Protein AF-A0A7C4H3A5-F1 (afdb_monomer)

Mean predicted aligned error: 7.34 Å

Secondary structure (DSSP, 8-state):
-PPEEEEETTEEEEE-SS-EEEEEEETTEEEEEEEPPP--TTTTTSHHHHHHHHHHHHHHHHHHHHHHHHHHH-TT----HHHHHHHHHHHHHHIIIIIIIHHHHHHHH--

pLDDT: mean 90.62, std 7.99, range [52.78, 97.5]

Structure (mmCIF, N/CA/C/O backbone):
data_AF-A0A7C4H3A5-F1
#
_entry.id   AF-A0A7C4H3A5-F1
#
loop_
_atom_site.group_PDB
_atom_site.id
_atom_site.type_symbol
_atom_site.label_atom_id
_atom_site.label_alt_id
_atom_site.label_comp_id
_atom_site.label_asym_id
_atom_site.label_entity_id
_atom_site.label_seq_id
_atom_site.pdbx_PDB_ins_code
_atom_site.Cartn_x
_atom_site.Cartn_y
_atom_site.Cartn_z
_atom_site.occupancy
_atom_site.B_iso_or_equiv
_atom_site.auth_seq_id
_atom_site.auth_comp_id
_atom_site.auth_asym_id
_atom_site.auth_atom_id
_atom_site.pdbx_PDB_model_num
ATOM 1 N N . MET A 1 1 ? -18.361 -1.551 -12.421 1.00 52.78 1 MET A N 1
ATOM 2 C CA . MET A 1 1 ? -17.150 -2.402 -12.442 1.00 52.78 1 MET A CA 1
ATOM 3 C C . MET A 1 1 ? -17.329 -3.477 -11.381 1.00 52.78 1 MET A C 1
ATOM 5 O O . MET A 1 1 ? -18.012 -3.176 -10.407 1.00 52.78 1 MET A O 1
ATOM 9 N N . PRO A 1 2 ? -16.804 -4.703 -11.560 1.00 71.75 2 PRO A N 1
ATOM 10 C CA . PRO A 1 2 ? -16.783 -5.673 -10.468 1.00 71.75 2 PRO A CA 1
ATOM 11 C C . PRO A 1 2 ? -16.011 -5.077 -9.284 1.00 71.75 2 PRO A C 1
ATOM 13 O O . PRO A 1 2 ? -15.020 -4.374 -9.492 1.00 71.75 2 PRO A O 1
ATOM 16 N N . LEU A 1 3 ? -16.498 -5.318 -8.068 1.00 76.50 3 LEU A N 1
ATOM 17 C CA . LEU A 1 3 ? -15.786 -4.957 -6.846 1.00 76.50 3 LEU A CA 1
ATOM 18 C C . LEU A 1 3 ? -14.484 -5.763 -6.802 1.00 76.50 3 LEU A C 1
ATOM 20 O O . LEU A 1 3 ? -14.505 -6.992 -6.853 1.00 76.50 3 LEU A O 1
ATOM 24 N N . GLY A 1 4 ? -13.360 -5.057 -6.772 1.00 78.69 4 GLY A N 1
ATOM 25 C CA . GLY A 1 4 ? -12.052 -5.633 -6.508 1.00 78.69 4 GLY A CA 1
ATOM 26 C C . GLY A 1 4 ? -11.810 -5.729 -5.006 1.00 78.69 4 GLY A C 1
ATOM 27 O O . GLY A 1 4 ? -12.350 -4.941 -4.225 1.00 78.69 4 GLY A O 1
ATOM 28 N N . GLY A 1 5 ? -10.969 -6.679 -4.614 1.00 83.25 5 GLY A N 1
ATOM 29 C CA . GLY A 1 5 ? -10.534 -6.846 -3.236 1.00 83.25 5 GLY A CA 1
ATOM 30 C C . GLY A 1 5 ? -9.064 -7.237 -3.170 1.00 83.25 5 GLY A C 1
ATOM 31 O O . GLY A 1 5 ? -8.573 -7.952 -4.044 1.00 83.25 5 GLY A O 1
ATOM 32 N N . GLN A 1 6 ? -8.369 -6.767 -2.140 1.00 89.81 6 GLN A N 1
ATOM 33 C CA . GLN A 1 6 ? -7.016 -7.200 -1.795 1.00 89.81 6 GLN A CA 1
ATOM 34 C C . GLN A 1 6 ? -6.938 -7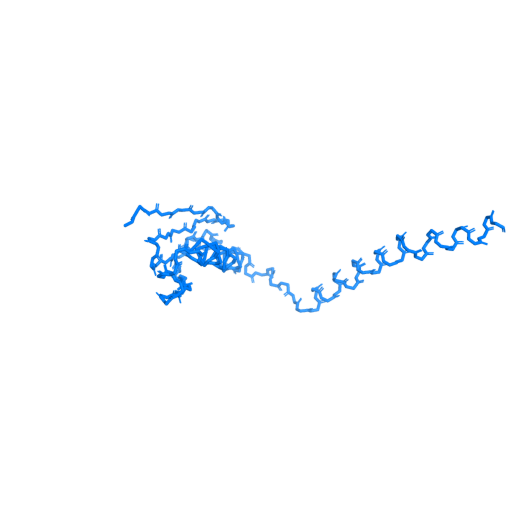.415 -0.280 1.00 89.81 6 GLN A C 1
ATOM 36 O O . GLN A 1 6 ? -7.483 -6.624 0.487 1.00 89.81 6 GLN A O 1
ATOM 41 N N . ALA A 1 7 ? -6.259 -8.475 0.157 1.00 94.31 7 ALA A N 1
ATOM 42 C CA . ALA A 1 7 ? -5.942 -8.663 1.569 1.00 94.31 7 ALA A CA 1
ATOM 43 C C . ALA A 1 7 ? -4.827 -7.693 1.991 1.00 94.31 7 ALA A C 1
ATOM 45 O O . ALA A 1 7 ? -3.840 -7.523 1.269 1.00 94.31 7 ALA A O 1
ATOM 46 N N . VAL A 1 8 ? -4.992 -7.058 3.148 1.00 95.19 8 VAL A N 1
ATOM 47 C CA . VAL A 1 8 ? -3.989 -6.177 3.763 1.00 95.19 8 VAL A CA 1
ATOM 48 C C . VAL A 1 8 ? -3.701 -6.646 5.189 1.00 95.19 8 VAL A C 1
ATOM 50 O O . VAL A 1 8 ? -4.240 -7.658 5.634 1.00 95.19 8 VAL A O 1
ATOM 53 N N . ILE A 1 9 ? -2.828 -5.938 5.901 1.00 94.00 9 ILE A N 1
ATOM 54 C CA . ILE A 1 9 ? -2.417 -6.321 7.252 1.00 94.00 9 ILE A CA 1
ATOM 55 C C . ILE A 1 9 ? -3.626 -6.206 8.183 1.00 94.00 9 ILE A C 1
ATOM 57 O O . ILE A 1 9 ? -4.215 -5.133 8.296 1.00 94.00 9 ILE A O 1
ATOM 61 N N . GLU A 1 10 ? -4.013 -7.327 8.798 1.00 95.06 10 GLU A N 1
ATOM 62 C CA . GLU A 1 10 ? -5.177 -7.425 9.692 1.00 95.06 10 GLU A CA 1
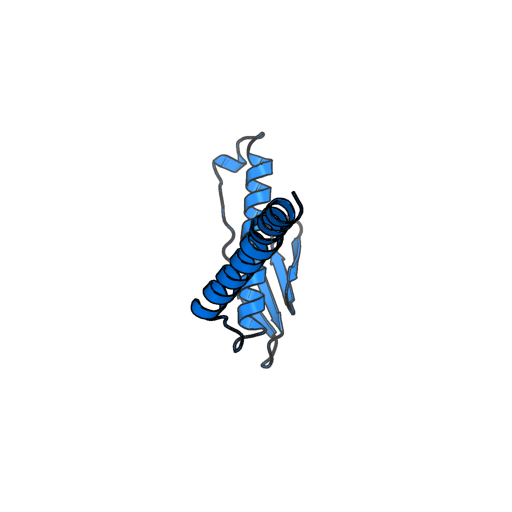ATOM 63 C C . GLU A 1 10 ? -6.481 -6.888 9.071 1.00 95.06 10 GLU A C 1
ATOM 65 O O . GLU A 1 10 ? -7.353 -6.362 9.763 1.00 95.06 10 GLU A O 1
ATOM 70 N N . GLY A 1 11 ? -6.638 -6.973 7.744 1.00 95.88 11 GLY A N 1
ATOM 71 C CA . GLY A 1 11 ? -7.753 -6.307 7.081 1.00 95.88 11 GLY A CA 1
ATOM 72 C C . GLY A 1 11 ? -7.943 -6.611 5.601 1.00 95.88 11 GLY A C 1
ATOM 73 O O . GLY A 1 11 ? -7.278 -7.457 5.000 1.00 95.88 11 GLY A O 1
ATOM 74 N N . VAL A 1 12 ? -8.870 -5.874 4.989 1.00 96.00 12 VAL A N 1
ATOM 75 C CA . VAL A 1 12 ? -9.198 -5.959 3.559 1.00 96.00 12 VAL A CA 1
ATOM 76 C C . VAL A 1 12 ? -9.305 -4.576 2.920 1.00 96.00 12 VAL A C 1
ATOM 78 O O . VAL A 1 12 ? -9.883 -3.645 3.480 1.00 96.00 12 VAL A O 1
ATOM 81 N N . LEU A 1 13 ? -8.769 -4.452 1.709 1.00 95.69 13 LEU A N 1
ATOM 82 C CA . LEU A 1 13 ? -8.984 -3.334 0.797 1.00 95.69 13 LEU A CA 1
ATOM 83 C C . LEU A 1 13 ? -10.131 -3.690 -0.151 1.00 95.69 13 LEU A C 1
ATOM 85 O O . LEU A 1 13 ? -10.072 -4.709 -0.837 1.00 95.69 13 LEU A O 1
ATOM 89 N N . LEU A 1 14 ? -11.134 -2.822 -0.234 1.00 94.44 14 LEU A N 1
ATOM 90 C CA . LEU A 1 14 ? -12.239 -2.901 -1.186 1.00 94.44 14 LEU A CA 1
ATOM 91 C C . LEU A 1 14 ? -12.144 -1.741 -2.175 1.00 94.44 14 LEU A C 1
ATOM 93 O O . LEU A 1 14 ? -11.917 -0.597 -1.776 1.00 94.44 14 LEU A O 1
ATOM 97 N N . THR A 1 15 ? -12.339 -2.011 -3.466 1.00 91.38 15 THR A N 1
ATOM 98 C CA . THR A 1 15 ? -12.343 -0.967 -4.499 1.00 91.38 15 THR A CA 1
ATOM 99 C C . THR A 1 15 ? -13.368 -1.230 -5.597 1.00 91.38 15 THR A C 1
ATOM 101 O O . THR A 1 15 ? -13.582 -2.365 -6.011 1.00 91.38 15 THR A O 1
ATOM 104 N N . ASP A 1 16 ? -13.981 -0.167 -6.113 1.00 89.06 16 ASP A N 1
ATOM 105 C CA . ASP A 1 16 ? -14.853 -0.209 -7.298 1.00 89.06 16 ASP A CA 1
ATOM 106 C C . ASP A 1 16 ? -14.164 0.358 -8.562 1.00 89.06 16 ASP A C 1
ATOM 108 O O . ASP A 1 16 ? -14.796 0.522 -9.609 1.00 89.06 16 ASP A O 1
ATOM 112 N N . GLY A 1 17 ? -12.866 0.676 -8.465 1.00 82.69 17 GLY A N 1
ATOM 113 C CA . GLY A 1 17 ? -12.067 1.326 -9.508 1.00 82.69 17 GLY A CA 1
ATOM 114 C C . GLY A 1 17 ? -12.116 2.860 -9.513 1.00 82.69 17 GLY A C 1
ATOM 115 O O . GLY A 1 17 ? -11.314 3.484 -10.203 1.00 82.69 17 GLY A O 1
ATOM 116 N N . GLN A 1 18 ? -13.016 3.488 -8.758 1.00 86.00 18 GLN A N 1
ATOM 117 C CA . GLN A 1 18 ? -13.100 4.946 -8.575 1.00 86.00 18 GLN A CA 1
ATOM 118 C C . GLN A 1 18 ? -12.925 5.348 -7.107 1.00 86.00 18 GLN A C 1
ATOM 120 O O . GLN A 1 18 ? -12.414 6.431 -6.810 1.00 86.00 18 GLN A O 1
ATOM 125 N N . ARG A 1 19 ? -13.368 4.490 -6.198 1.00 91.56 19 ARG A N 1
ATOM 126 C CA . ARG A 1 19 ? -13.327 4.616 -4.750 1.00 91.56 19 ARG A CA 1
ATOM 127 C C . ARG A 1 19 ? -12.603 3.406 -4.183 1.00 91.56 19 ARG A C 1
ATOM 129 O O . ARG A 1 19 ? -12.619 2.313 -4.760 1.00 91.56 19 ARG A O 1
ATOM 136 N N . ALA A 1 20 ? -11.961 3.622 -3.050 1.00 94.56 20 ALA A N 1
ATOM 137 C CA . ALA A 1 20 ? -11.311 2.574 -2.300 1.00 94.56 20 ALA A CA 1
ATOM 138 C C . ALA A 1 20 ? -11.514 2.813 -0.810 1.00 94.56 20 ALA A C 1
ATOM 140 O O . ALA A 1 20 ? -11.592 3.956 -0.356 1.00 94.56 20 ALA A O 1
ATOM 141 N N . THR A 1 21 ? -11.606 1.727 -0.061 1.00 96.19 21 THR A N 1
ATOM 142 C CA . THR A 1 21 ? -11.787 1.744 1.385 1.00 96.19 21 THR A CA 1
ATOM 143 C C . THR A 1 21 ? -11.021 0.578 1.976 1.00 96.19 21 THR A C 1
ATOM 145 O O . THR A 1 21 ? -11.069 -0.527 1.437 1.00 96.19 21 THR A O 1
ATOM 148 N N . VAL A 1 22 ? -10.325 0.821 3.080 1.00 96.81 22 VAL A N 1
ATOM 149 C CA . VAL A 1 22 ? -9.672 -0.223 3.863 1.00 96.81 22 VAL A CA 1
ATOM 150 C C . VAL A 1 22 ? -10.476 -0.474 5.133 1.00 96.81 22 VAL A C 1
ATOM 152 O O . VAL A 1 22 ? -10.938 0.471 5.771 1.00 96.81 22 VAL A O 1
ATOM 155 N N . ALA A 1 23 ? -10.665 -1.741 5.480 1.00 97.00 23 ALA A N 1
ATOM 156 C CA . ALA A 1 23 ? -11.234 -2.173 6.748 1.00 97.00 23 ALA A CA 1
ATOM 157 C C . ALA A 1 23 ? -10.171 -2.975 7.498 1.00 97.00 23 ALA A C 1
ATOM 159 O O . ALA A 1 23 ? -9.681 -3.968 6.964 1.00 97.00 23 ALA A O 1
ATOM 160 N N . VAL A 1 24 ? -9.799 -2.534 8.698 1.00 97.31 24 VAL A N 1
ATOM 161 C CA . VAL A 1 24 ? -8.670 -3.080 9.466 1.00 97.31 24 VAL A CA 1
ATOM 162 C C . VAL A 1 24 ? -9.129 -3.406 10.877 1.00 97.31 24 VAL A C 1
ATOM 164 O O . VAL A 1 24 ? -9.749 -2.573 11.542 1.00 97.31 24 VAL A O 1
ATOM 167 N N . GLN A 1 25 ? -8.822 -4.610 11.341 1.00 95.12 25 GLN A N 1
ATOM 168 C CA . GLN A 1 25 ? -8.996 -5.014 12.723 1.00 95.12 25 GLN A CA 1
ATOM 169 C C . GLN A 1 25 ? -7.896 -4.370 13.569 1.00 95.12 25 GLN A C 1
ATOM 171 O O . GLN A 1 25 ? -6.708 -4.603 13.378 1.00 95.12 25 GLN A O 1
ATOM 176 N N . THR A 1 26 ? -8.308 -3.554 14.531 1.00 93.38 26 THR A N 1
ATOM 177 C CA . THR A 1 26 ? -7.421 -2.952 15.531 1.00 93.38 26 THR A CA 1
ATOM 178 C C . THR A 1 26 ? -7.678 -3.595 16.896 1.00 93.38 26 THR A C 1
ATOM 180 O O . THR A 1 26 ? -8.723 -4.235 17.082 1.00 93.38 26 THR A O 1
ATOM 183 N N . PRO A 1 27 ? -6.821 -3.368 17.907 1.00 89.81 27 PRO A N 1
ATOM 184 C CA . PRO A 1 27 ? -7.097 -3.808 19.278 1.00 89.81 27 PRO A CA 1
ATOM 185 C C . PRO A 1 27 ? -8.416 -3.264 19.862 1.00 89.81 27 PRO A C 1
ATOM 187 O O . PRO A 1 27 ? -8.946 -3.823 20.817 1.00 89.81 27 PRO A O 1
ATOM 190 N N . LYS A 1 28 ? -8.962 -2.176 19.295 1.00 92.31 28 LYS A N 1
ATOM 191 C CA . LYS A 1 28 ? -10.213 -1.531 19.733 1.00 92.31 28 LYS A CA 1
ATOM 192 C C . LYS A 1 28 ? -11.439 -1.928 18.898 1.00 92.31 28 LYS A C 1
ATOM 194 O O . LYS A 1 28 ? -12.535 -1.458 19.189 1.00 92.31 28 LYS A O 1
ATOM 199 N N . GLY A 1 29 ? -11.270 -2.761 17.869 1.00 93.81 29 GLY A N 1
ATOM 200 C CA . GLY A 1 29 ? -12.326 -3.139 16.924 1.00 93.81 29 GLY A CA 1
ATOM 201 C C . GLY A 1 29 ? -11.965 -2.845 15.466 1.00 93.81 29 GLY A C 1
ATOM 202 O O . GLY A 1 29 ? -10.842 -2.444 15.159 1.00 93.81 29 GLY A O 1
ATOM 203 N N . ILE A 1 30 ? -12.924 -3.046 14.560 1.00 96.50 30 ILE A N 1
ATOM 204 C CA . ILE A 1 30 ? -12.731 -2.815 13.123 1.00 96.50 30 ILE A CA 1
ATOM 205 C C . ILE A 1 30 ? -12.867 -1.322 12.811 1.00 96.50 30 ILE A C 1
ATOM 207 O O . ILE A 1 30 ? -13.879 -0.700 13.135 1.00 96.50 30 ILE A O 1
ATOM 211 N N . VAL A 1 31 ? -11.865 -0.765 12.137 1.00 96.31 31 VAL A N 1
ATOM 212 C CA . VAL A 1 31 ? -11.849 0.614 11.641 1.00 96.31 31 VAL A CA 1
ATOM 213 C C . VAL A 1 31 ? -11.955 0.594 10.120 1.00 96.31 31 VAL A C 1
ATOM 215 O O . VAL A 1 31 ? -11.257 -0.170 9.456 1.00 96.31 31 VAL A O 1
ATOM 218 N N . VAL A 1 32 ? -12.834 1.430 9.564 1.00 97.12 32 VAL A N 1
ATOM 219 C CA . VAL A 1 32 ? -13.077 1.533 8.119 1.00 97.12 32 VAL A CA 1
ATOM 220 C C . VAL A 1 32 ? -12.740 2.943 7.656 1.00 97.12 32 VAL A C 1
ATOM 222 O O . VAL A 1 32 ? -13.348 3.905 8.123 1.00 97.12 32 VAL A O 1
ATOM 225 N N . GLU A 1 33 ? -11.797 3.073 6.725 1.00 95.56 33 GLU A N 1
ATOM 226 C CA . GLU A 1 33 ? -11.332 4.373 6.237 1.00 95.56 33 GLU A CA 1
ATOM 227 C C . GLU A 1 33 ? -11.257 4.437 4.705 1.00 95.56 33 GLU A C 1
ATOM 229 O O . GLU A 1 33 ? -10.789 3.494 4.057 1.00 95.56 33 GLU A O 1
ATOM 234 N N . PRO A 1 34 ? -11.706 5.546 4.087 1.00 96.12 34 PRO A N 1
ATOM 235 C CA . PRO A 1 34 ? -11.581 5.741 2.650 1.00 96.12 34 PRO A CA 1
ATOM 236 C C . PRO A 1 34 ? -10.125 6.011 2.252 1.00 96.12 34 PRO A C 1
ATOM 238 O O . PRO A 1 34 ? -9.413 6.760 2.918 1.00 96.12 34 PRO A O 1
ATOM 241 N N . LEU A 1 35 ? -9.709 5.459 1.113 1.00 94.94 35 LEU A N 1
ATOM 242 C CA . LEU A 1 35 ? -8.427 5.750 0.479 1.00 94.94 35 LEU A CA 1
ATOM 243 C C . LEU A 1 35 ? -8.617 6.548 -0.809 1.00 94.94 35 LEU A C 1
ATOM 245 O O . LEU A 1 35 ? -9.544 6.320 -1.593 1.00 94.94 35 LEU A O 1
ATOM 249 N N . ALA A 1 36 ? -7.686 7.470 -1.046 1.00 92.75 36 ALA A N 1
ATOM 250 C CA . ALA A 1 36 ? -7.615 8.204 -2.296 1.00 92.75 36 ALA A CA 1
ATOM 251 C C . ALA A 1 36 ? -7.144 7.275 -3.422 1.00 92.75 36 ALA A C 1
ATOM 253 O O . ALA A 1 36 ? -6.071 6.680 -3.351 1.00 92.75 36 ALA A O 1
ATOM 254 N N . VAL A 1 37 ? -7.943 7.180 -4.484 1.00 90.12 37 VAL A N 1
ATOM 255 C CA . VAL A 1 37 ? -7.564 6.458 -5.701 1.00 90.12 37 VAL A CA 1
ATOM 256 C C . VAL A 1 37 ? -6.898 7.451 -6.655 1.00 90.12 37 VAL A C 1
ATOM 258 O O . VAL A 1 37 ? -7.551 8.424 -7.046 1.00 90.12 37 VAL A O 1
ATOM 261 N N . PRO A 1 38 ? -5.632 7.247 -7.051 1.00 88.69 38 PRO A N 1
ATOM 262 C CA . PRO A 1 38 ? -4.984 8.111 -8.027 1.00 88.69 38 PRO A CA 1
ATOM 263 C C . PRO A 1 38 ? -5.636 7.942 -9.402 1.00 88.69 38 PRO A C 1
ATOM 265 O O . PRO A 1 38 ? -5.948 6.831 -9.826 1.00 88.69 38 PRO A O 1
ATOM 268 N N . ARG A 1 39 ? -5.865 9.056 -10.106 1.00 88.12 39 ARG A N 1
ATOM 269 C CA . ARG A 1 39 ? -6.596 9.075 -11.383 1.00 88.12 39 ARG A CA 1
ATOM 270 C C . ARG A 1 39 ? -5.801 9.794 -12.457 1.00 88.12 39 ARG A C 1
ATOM 272 O O . ARG A 1 39 ? -5.330 10.909 -12.238 1.00 88.12 39 ARG A O 1
ATOM 279 N N . PHE A 1 40 ? -5.739 9.199 -13.646 1.00 89.94 40 PHE A N 1
ATOM 280 C CA . PHE A 1 40 ? -5.003 9.757 -14.782 1.00 89.94 40 PHE A CA 1
ATOM 281 C C . PHE A 1 40 ? -5.864 9.731 -16.055 1.00 89.94 40 PHE A C 1
ATOM 283 O O . PHE A 1 40 ? -5.526 9.062 -17.034 1.00 89.94 40 PHE A O 1
ATOM 290 N N . PRO A 1 41 ? -6.966 10.506 -16.099 1.00 88.00 41 PRO A N 1
ATOM 291 C CA . PRO A 1 41 ? -8.002 10.374 -17.126 1.00 88.00 41 PRO A CA 1
ATOM 292 C C . PRO A 1 41 ? -7.515 10.664 -18.551 1.00 88.00 41 PRO A C 1
ATOM 294 O O . PRO A 1 41 ? -8.083 10.154 -19.513 1.00 88.00 41 PRO A O 1
ATOM 297 N N . ARG A 1 42 ? -6.472 11.488 -18.716 1.00 91.25 42 ARG A N 1
ATOM 298 C CA . ARG A 1 42 ? -5.862 11.760 -20.031 1.00 91.25 42 ARG A CA 1
ATOM 299 C C . ARG A 1 42 ? -4.991 10.600 -20.512 1.00 91.25 42 ARG A C 1
ATOM 301 O O . ARG A 1 42 ? -4.984 10.302 -21.700 1.00 91.25 42 ARG A O 1
ATOM 308 N N . LEU A 1 43 ? -4.291 9.947 -19.590 1.00 89.38 43 LEU A N 1
ATOM 309 C CA . LEU A 1 43 ? -3.318 8.896 -19.881 1.00 89.38 43 LEU A CA 1
ATOM 310 C C . LEU A 1 43 ? -4.002 7.536 -20.094 1.00 89.38 43 LEU A C 1
ATOM 312 O O . LEU A 1 43 ? -3.582 6.756 -20.942 1.00 89.38 43 LEU A O 1
ATOM 316 N N . GLU A 1 44 ? -5.131 7.303 -19.423 1.00 87.69 44 GLU A N 1
ATOM 317 C CA . GLU A 1 44 ? -5.982 6.116 -19.606 1.00 87.69 44 GLU A CA 1
ATOM 318 C C . GLU A 1 44 ? -6.666 6.041 -20.982 1.00 87.69 44 GLU A C 1
ATOM 320 O O . GLU A 1 44 ? -7.070 4.958 -21.408 1.00 87.69 44 GLU A O 1
ATOM 325 N N . ARG A 1 45 ? -6.793 7.174 -21.688 1.00 90.81 45 ARG A N 1
ATOM 326 C CA . ARG A 1 45 ? -7.373 7.232 -23.043 1.00 90.81 45 ARG A CA 1
ATOM 327 C C . ARG A 1 45 ? -6.418 6.732 -24.125 1.00 90.81 45 ARG A C 1
ATOM 329 O O . ARG A 1 45 ? -6.867 6.425 -25.224 1.00 90.81 45 ARG A O 1
ATOM 336 N N . ILE A 1 46 ? -5.121 6.658 -23.832 1.00 94.44 46 ILE A N 1
ATOM 337 C CA . ILE A 1 46 ? -4.096 6.239 -24.788 1.00 94.44 46 ILE A CA 1
ATOM 338 C C . ILE A 1 46 ? -3.916 4.715 -24.655 1.00 94.44 46 ILE A C 1
ATOM 340 O O . ILE A 1 46 ? -3.485 4.262 -23.592 1.00 94.44 46 ILE A O 1
ATOM 344 N N . PRO A 1 47 ? -4.206 3.904 -25.696 1.00 89.81 47 PRO A N 1
ATOM 345 C CA . PRO A 1 47 ? -4.244 2.439 -25.591 1.00 89.81 47 PRO A CA 1
ATOM 346 C C . PRO A 1 47 ? -2.965 1.812 -25.023 1.00 89.81 47 PRO A C 1
ATOM 348 O O . PRO A 1 47 ? -3.040 0.920 -24.182 1.00 89.81 47 PRO A O 1
ATOM 351 N N . PHE A 1 48 ? -1.799 2.325 -25.424 1.00 94.12 48 PHE A N 1
ATOM 352 C CA . PHE A 1 48 ? -0.497 1.826 -24.972 1.00 94.12 48 PHE A CA 1
ATOM 353 C C . PHE A 1 48 ? -0.145 2.229 -23.532 1.00 94.12 48 PHE A C 1
ATOM 355 O O . PHE A 1 48 ? 0.532 1.480 -22.835 1.00 94.12 48 PHE A O 1
ATOM 362 N N . LEU A 1 49 ? -0.620 3.384 -23.054 1.00 94.75 49 LEU A N 1
ATOM 363 C CA . LEU A 1 49 ? -0.327 3.868 -21.697 1.00 94.75 49 LEU A CA 1
ATOM 364 C C . LEU A 1 49 ? -1.342 3.378 -20.665 1.00 94.75 49 LEU A C 1
ATOM 366 O O . LEU A 1 49 ? -1.041 3.337 -19.473 1.00 94.75 49 LEU A O 1
ATOM 370 N N . ARG A 1 50 ? -2.526 2.950 -21.110 1.00 91.25 50 ARG A N 1
ATOM 371 C CA . ARG A 1 50 ? -3.592 2.451 -20.241 1.00 91.25 50 ARG A CA 1
ATOM 372 C C . ARG A 1 50 ? -3.126 1.334 -19.301 1.00 91.25 50 ARG A C 1
ATOM 374 O O . ARG A 1 50 ? -3.508 1.344 -18.134 1.00 91.25 50 ARG A O 1
ATOM 381 N N . GLY A 1 51 ? -2.326 0.384 -19.790 1.00 92.81 51 GLY A N 1
ATOM 382 C CA . GLY A 1 51 ? -1.807 -0.734 -18.990 1.00 92.81 51 GLY A CA 1
ATOM 383 C C . GLY A 1 51 ? -0.884 -0.273 -17.854 1.00 92.81 51 GLY A C 1
ATOM 384 O O . GLY A 1 51 ? -1.235 -0.462 -16.689 1.00 92.81 51 GLY A O 1
ATOM 385 N N . PRO A 1 52 ? 0.248 0.387 -18.165 1.00 95.31 52 PRO A N 1
ATOM 386 C CA . PRO A 1 52 ? 1.159 0.936 -17.159 1.00 95.31 52 PRO A CA 1
ATOM 387 C C . PRO A 1 52 ? 0.476 1.866 -16.153 1.00 95.31 52 PRO A C 1
ATOM 389 O O . PRO A 1 52 ? 0.736 1.788 -14.956 1.00 95.31 52 PRO A O 1
ATOM 392 N N . VAL A 1 53 ? -0.451 2.706 -16.617 1.00 93.50 53 VAL A N 1
ATOM 393 C CA . VAL A 1 53 ? -1.223 3.604 -15.749 1.00 93.50 53 VAL A CA 1
ATOM 394 C C . VAL A 1 53 ? -2.086 2.820 -14.769 1.00 93.50 53 VAL A C 1
ATOM 396 O O . VAL A 1 53 ? -2.090 3.129 -13.580 1.00 93.50 53 VAL A O 1
ATOM 399 N N . LYS A 1 54 ? -2.778 1.778 -15.237 1.00 90.06 54 LYS A N 1
ATOM 400 C CA . LYS A 1 54 ? -3.578 0.907 -14.371 1.00 90.06 54 LYS A CA 1
ATOM 401 C C . LYS A 1 54 ? -2.701 0.173 -13.354 1.00 90.06 54 LYS A C 1
ATOM 403 O O . LYS A 1 54 ? -3.073 0.099 -12.188 1.00 90.06 54 LYS A O 1
ATOM 408 N N . LEU A 1 55 ? -1.536 -0.323 -13.773 1.00 92.50 55 LEU A N 1
ATOM 409 C CA . LEU A 1 55 ? -0.571 -0.954 -12.872 1.00 92.50 55 LEU A CA 1
ATOM 410 C C . LEU A 1 55 ? -0.123 0.021 -11.780 1.00 92.50 55 LEU A C 1
ATOM 412 O O . LEU A 1 55 ? -0.159 -0.325 -10.604 1.00 92.50 55 LEU A O 1
ATOM 416 N N . TYR A 1 56 ? 0.234 1.250 -12.158 1.00 93.81 56 TYR A N 1
ATOM 417 C CA . TYR A 1 56 ? 0.620 2.282 -11.204 1.00 93.81 56 TYR A CA 1
ATOM 418 C C . TYR A 1 56 ? -0.514 2.604 -10.225 1.00 93.81 56 TYR A C 1
ATOM 420 O O . TYR A 1 56 ? -0.268 2.691 -9.026 1.00 93.81 56 TYR A O 1
ATOM 428 N N . GLN A 1 57 ? -1.757 2.732 -10.700 1.00 91.62 57 GLN A N 1
ATOM 429 C CA . GLN A 1 57 ? -2.918 2.963 -9.833 1.00 91.62 57 GLN A CA 1
ATOM 430 C C . GLN A 1 57 ? -3.116 1.836 -8.819 1.00 91.62 57 GLN A C 1
ATOM 432 O O . GLN A 1 57 ? -3.361 2.108 -7.648 1.00 91.62 57 GLN A O 1
ATOM 437 N N . LEU A 1 58 ? -2.981 0.580 -9.252 1.00 90.81 58 LEU A N 1
ATOM 438 C CA . LEU A 1 58 ? -3.116 -0.583 -8.375 1.00 90.81 58 LEU A CA 1
ATOM 439 C C . LEU A 1 58 ? -1.970 -0.661 -7.361 1.00 90.81 58 LEU A C 1
ATOM 441 O O . LEU A 1 58 ? -2.224 -0.882 -6.183 1.00 90.81 58 LEU A O 1
ATOM 445 N N . LEU A 1 59 ? -0.727 -0.434 -7.795 1.00 93.56 59 LEU A N 1
ATOM 446 C CA . LEU A 1 59 ? 0.446 -0.480 -6.922 1.00 93.56 59 LEU A CA 1
ATOM 447 C C . LEU A 1 59 ? 0.420 0.643 -5.882 1.00 93.56 59 LEU A C 1
ATOM 449 O O . LEU A 1 59 ? 0.630 0.389 -4.702 1.00 93.56 59 LEU A O 1
ATOM 453 N N . SER A 1 60 ? 0.138 1.873 -6.311 1.00 93.62 60 SER A N 1
ATOM 454 C CA . SER A 1 60 ? 0.057 3.028 -5.409 1.00 93.62 60 SER A CA 1
ATOM 455 C C . SER A 1 60 ? -1.091 2.888 -4.411 1.00 93.62 60 SER A C 1
ATOM 457 O O . SER A 1 60 ? -0.902 3.169 -3.229 1.00 93.62 60 SER A O 1
ATOM 459 N N . LEU A 1 61 ? -2.252 2.392 -4.852 1.00 94.50 61 LEU A N 1
ATOM 460 C CA . LEU A 1 61 ? -3.372 2.120 -3.958 1.00 94.50 61 LEU A CA 1
ATOM 461 C C . 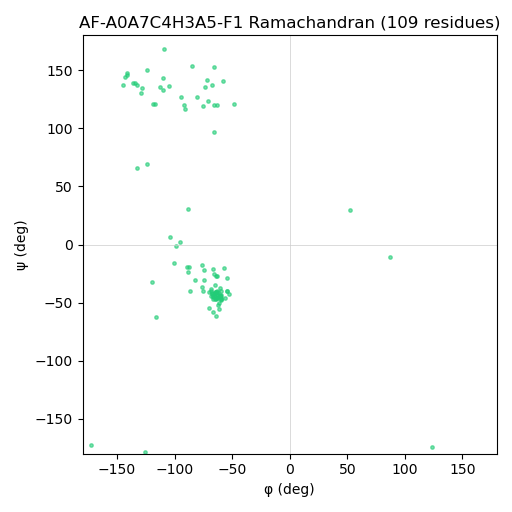LEU A 1 61 ? -3.054 0.987 -2.973 1.00 94.50 61 LEU A C 1
ATOM 463 O O . LEU A 1 61 ? -3.327 1.125 -1.784 1.00 94.50 61 LEU A O 1
ATOM 467 N N . GLY A 1 62 ? -2.467 -0.113 -3.449 1.00 93.88 62 GLY A N 1
ATOM 468 C CA . GLY A 1 62 ? -2.073 -1.243 -2.608 1.00 93.88 62 GLY A CA 1
ATOM 469 C C . GLY A 1 62 ? -1.016 -0.850 -1.576 1.00 93.88 62 GLY A C 1
ATOM 470 O O . GLY A 1 62 ? -1.135 -1.221 -0.412 1.00 93.88 62 GLY A O 1
ATOM 471 N N . TRP A 1 63 ? -0.034 -0.038 -1.974 1.00 95.00 63 TRP A N 1
ATOM 472 C CA . TRP A 1 63 ? 0.974 0.514 -1.071 1.00 95.00 63 TRP A CA 1
ATOM 473 C C . TRP A 1 63 ? 0.344 1.386 0.018 1.00 95.00 63 TRP A C 1
ATOM 475 O O . TRP A 1 63 ? 0.570 1.144 1.201 1.00 95.00 63 TRP A O 1
ATOM 485 N N . ALA A 1 64 ? -0.514 2.336 -0.366 1.00 94.75 64 ALA A N 1
ATOM 486 C CA . ALA A 1 64 ? -1.219 3.191 0.587 1.00 94.75 64 ALA A CA 1
ATOM 487 C C . ALA A 1 64 ? -2.115 2.380 1.540 1.00 94.75 64 ALA A C 1
ATOM 489 O O . ALA A 1 64 ? -2.213 2.699 2.724 1.00 94.75 64 ALA A O 1
ATOM 490 N N . ALA A 1 65 ? -2.754 1.316 1.045 1.00 95.56 65 ALA A N 1
ATOM 491 C CA . ALA A 1 65 ? -3.574 0.430 1.864 1.00 95.56 65 ALA A CA 1
ATOM 492 C C . ALA A 1 65 ? -2.732 -0.365 2.868 1.00 95.56 65 ALA A C 1
ATOM 494 O O . ALA A 1 65 ? -3.118 -0.455 4.031 1.00 95.56 65 ALA A O 1
ATOM 495 N N . LEU A 1 66 ? -1.575 -0.888 2.451 1.00 94.94 66 LEU A N 1
ATOM 496 C CA . LEU A 1 66 ? -0.636 -1.581 3.335 1.00 94.94 66 LEU A CA 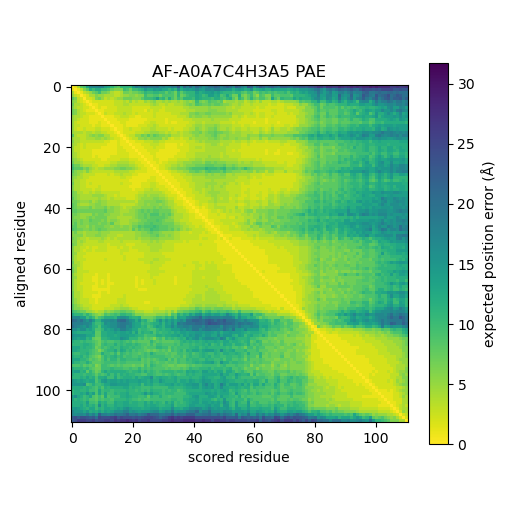1
ATOM 497 C C . LEU A 1 66 ? -0.114 -0.649 4.426 1.00 94.94 66 LEU A C 1
ATOM 499 O O . LEU A 1 66 ? -0.262 -0.964 5.605 1.00 94.94 66 LEU A O 1
ATOM 503 N N . GLU A 1 67 ? 0.406 0.517 4.042 1.00 93.75 67 GLU A N 1
ATOM 504 C CA . GLU A 1 67 ? 0.915 1.528 4.972 1.00 93.75 67 GLU A CA 1
ATOM 505 C C . GLU A 1 67 ? -0.161 1.942 5.982 1.00 93.75 67 GLU A C 1
ATOM 507 O O . GLU A 1 67 ? 0.081 1.961 7.193 1.00 93.75 67 GLU A O 1
ATOM 512 N N . ARG A 1 68 ? -1.385 2.205 5.505 1.00 94.75 68 ARG A N 1
ATOM 513 C CA . ARG A 1 68 ? -2.481 2.599 6.387 1.00 94.75 68 ARG A CA 1
ATOM 514 C C . ARG A 1 68 ? -2.936 1.460 7.295 1.00 94.75 68 ARG A C 1
ATOM 516 O O . ARG A 1 68 ? -3.197 1.709 8.469 1.00 94.75 68 ARG A O 1
ATOM 523 N N . SER A 1 69 ? -3.008 0.233 6.781 1.00 94.56 69 SER A N 1
ATOM 524 C CA . SER A 1 69 ? -3.396 -0.939 7.571 1.00 94.56 69 SER A CA 1
ATOM 525 C C . SER A 1 69 ? -2.392 -1.262 8.671 1.00 94.56 69 SER A C 1
ATOM 527 O O . SER A 1 69 ? -2.802 -1.450 9.810 1.00 94.56 69 SER A O 1
ATOM 529 N N . ALA A 1 70 ? -1.090 -1.182 8.381 1.00 92.88 70 ALA A N 1
ATOM 530 C CA . ALA A 1 70 ? -0.042 -1.320 9.385 1.00 92.88 70 ALA A CA 1
ATOM 531 C C . ALA A 1 70 ? -0.165 -0.244 10.473 1.00 92.88 70 ALA A C 1
ATOM 533 O O . ALA A 1 70 ? -0.166 -0.560 11.659 1.00 92.88 70 ALA A O 1
ATOM 534 N N . ALA A 1 71 ? -0.351 1.020 10.075 1.00 91.88 71 ALA A N 1
ATOM 535 C CA . ALA A 1 71 ? -0.477 2.131 11.015 1.00 91.88 71 ALA A CA 1
ATOM 536 C C . ALA A 1 71 ? -1.715 2.032 11.929 1.00 91.88 71 ALA A C 1
ATOM 538 O O . ALA A 1 71 ? -1.707 2.602 13.021 1.00 91.88 71 ALA A O 1
ATOM 539 N N . LEU A 1 72 ? -2.782 1.366 11.474 1.00 93.25 72 LEU A N 1
ATOM 540 C CA . LEU A 1 72 ? -4.002 1.133 12.252 1.00 93.25 72 LEU A CA 1
ATOM 541 C C . LEU A 1 72 ? -3.909 -0.126 13.125 1.00 93.25 72 LEU A C 1
ATOM 543 O O . LEU A 1 72 ? -4.373 -0.100 14.265 1.00 93.25 72 LEU A O 1
ATOM 547 N N . ALA A 1 73 ? -3.320 -1.205 12.606 1.00 92.00 73 ALA A N 1
ATOM 548 C CA . ALA A 1 73 ? -3.149 -2.467 13.322 1.00 92.00 73 ALA A CA 1
ATOM 549 C C . ALA A 1 73 ? -2.120 -2.344 14.458 1.00 92.00 73 ALA A C 1
ATOM 551 O O . ALA A 1 73 ? -2.367 -2.821 15.567 1.00 92.00 73 ALA A O 1
ATOM 552 N N . PHE A 1 74 ? -1.016 -1.632 14.208 1.00 90.81 74 PHE A N 1
ATOM 553 C CA . PHE A 1 74 ? 0.117 -1.491 15.125 1.00 90.81 74 PHE A CA 1
ATOM 554 C C . PHE A 1 74 ? 0.419 -0.011 15.427 1.00 90.81 74 PHE A C 1
ATOM 556 O O . PHE A 1 74 ? 1.436 0.534 14.995 1.00 90.81 74 PHE A O 1
ATOM 563 N N . PRO A 1 75 ? -0.457 0.692 16.171 1.00 82.38 75 PRO A N 1
ATOM 564 C CA . PRO A 1 75 ? -0.303 2.126 16.416 1.00 82.38 75 PRO A CA 1
ATOM 565 C C . PRO A 1 75 ? 0.935 2.481 17.256 1.00 82.38 75 PRO A C 1
ATOM 567 O O . PRO A 1 75 ? 1.435 3.601 17.140 1.00 82.38 75 PRO A O 1
ATOM 570 N N . GLU A 1 76 ? 1.425 1.551 18.083 1.00 78.69 76 GLU A N 1
ATOM 571 C CA . GLU A 1 76 ? 2.606 1.751 18.937 1.00 78.69 76 GLU A CA 1
ATOM 572 C C . GLU A 1 76 ? 3.931 1.412 18.234 1.00 78.69 76 GLU A C 1
ATOM 574 O O . GLU A 1 76 ? 4.974 1.926 18.621 1.00 78.69 76 GLU A O 1
ATOM 579 N N . GLU A 1 77 ? 3.901 0.638 17.144 1.00 72.50 77 GLU A N 1
ATOM 580 C CA . GLU A 1 77 ? 5.093 0.246 16.372 1.00 72.50 77 GLU A CA 1
ATOM 581 C C . GLU A 1 77 ? 5.451 1.261 15.275 1.00 72.50 77 GLU A C 1
ATOM 583 O O . GLU A 1 77 ? 6.002 0.916 14.226 1.00 72.50 77 GLU A O 1
ATOM 588 N N . ARG A 1 78 ? 5.152 2.549 15.482 1.00 64.88 78 ARG A N 1
ATOM 589 C CA . ARG A 1 78 ? 5.628 3.592 14.565 1.00 64.88 78 ARG A CA 1
ATOM 590 C C . ARG A 1 78 ? 7.149 3.679 14.650 1.00 64.88 78 ARG A C 1
ATOM 592 O O . ARG A 1 78 ? 7.680 4.367 15.515 1.00 64.88 78 ARG A O 1
ATOM 599 N N . SER A 1 79 ? 7.821 3.009 13.714 1.00 66.31 79 SER A N 1
ATOM 600 C CA . SER A 1 79 ? 9.260 3.132 13.488 1.00 66.31 79 SER A CA 1
ATOM 601 C C . SER A 1 79 ? 9.629 4.611 13.420 1.00 66.31 79 SER A C 1
ATOM 603 O O . SER A 1 79 ? 9.134 5.350 12.563 1.00 66.31 79 SER A O 1
ATOM 605 N N . SER A 1 80 ? 10.511 5.048 14.313 1.00 79.50 80 SER A N 1
ATOM 606 C CA . SER A 1 80 ? 11.078 6.389 14.250 1.00 79.50 80 SER A CA 1
ATOM 607 C C . SER A 1 80 ? 11.940 6.512 12.992 1.00 79.50 80 SER A C 1
ATOM 609 O O . SER A 1 80 ? 12.527 5.529 12.528 1.00 79.50 80 SER A O 1
ATOM 611 N N . SER A 1 81 ? 12.083 7.725 12.448 1.00 81.94 81 SER A N 1
ATOM 612 C CA . SER A 1 81 ? 13.035 7.989 11.357 1.00 81.94 81 SER A CA 1
ATOM 613 C C . SER A 1 81 ? 14.458 7.558 11.731 1.00 81.94 81 SER A C 1
ATOM 615 O O . SER A 1 81 ? 15.238 7.170 10.865 1.00 81.94 81 SER A O 1
ATOM 617 N N . TRP A 1 82 ? 14.785 7.588 13.026 1.00 87.62 82 TRP A N 1
ATOM 618 C CA . TRP A 1 82 ? 16.049 7.086 13.556 1.00 87.62 82 TRP A CA 1
ATOM 619 C C . TRP A 1 82 ? 16.197 5.571 13.433 1.00 87.62 82 TRP A C 1
ATOM 621 O O . TRP A 1 82 ? 17.263 5.115 13.029 1.00 87.62 82 TRP A O 1
ATOM 631 N N . ASP A 1 83 ? 15.144 4.801 13.707 1.00 87.88 83 ASP A N 1
ATOM 632 C CA . ASP A 1 83 ? 15.184 3.336 13.615 1.00 87.88 83 ASP A CA 1
ATOM 633 C C . ASP A 1 83 ? 15.420 2.898 12.168 1.00 87.88 83 ASP A C 1
ATOM 635 O O . ASP A 1 83 ? 16.244 2.025 11.896 1.00 87.88 83 ASP A O 1
ATOM 639 N N . PHE A 1 84 ? 14.772 3.582 11.219 1.00 87.00 84 PHE A N 1
ATOM 640 C CA . PHE A 1 84 ? 14.986 3.350 9.794 1.00 87.00 84 PHE A CA 1
ATOM 641 C C . PHE A 1 84 ? 16.422 3.677 9.362 1.00 87.00 84 PHE A C 1
ATOM 643 O O . PHE A 1 84 ? 17.052 2.879 8.667 1.00 87.00 84 PHE A O 1
ATOM 650 N N . LEU A 1 85 ? 16.964 4.827 9.781 1.00 93.06 85 LEU A N 1
ATOM 651 C CA . LEU A 1 85 ? 18.340 5.217 9.453 1.00 93.06 85 LEU A CA 1
ATOM 652 C C . LEU A 1 85 ? 19.368 4.248 10.043 1.00 93.06 85 LEU A C 1
ATOM 654 O O . LEU A 1 85 ? 20.337 3.904 9.365 1.00 93.06 85 LEU A O 1
ATOM 658 N N . LEU A 1 86 ? 19.152 3.784 11.275 1.00 94.31 86 LEU A N 1
ATOM 659 C CA . LEU A 1 86 ? 20.007 2.787 11.916 1.00 94.31 86 LEU A CA 1
ATOM 660 C C . LEU A 1 86 ? 19.943 1.444 11.186 1.00 94.31 86 LEU A C 1
ATOM 662 O O . LEU A 1 86 ? 20.991 0.873 10.883 1.00 94.31 86 LEU A O 1
ATOM 666 N N . ALA A 1 87 ? 18.742 0.966 10.852 1.00 93.81 87 ALA A N 1
ATOM 667 C CA . ALA A 1 87 ? 18.562 -0.273 10.100 1.00 93.81 87 ALA A CA 1
ATOM 668 C C . ALA A 1 87 ? 19.228 -0.197 8.717 1.00 93.81 87 ALA A C 1
ATOM 670 O O . ALA A 1 87 ? 19.944 -1.119 8.322 1.00 93.81 87 ALA A O 1
ATOM 671 N N . LEU A 1 88 ? 19.055 0.921 8.005 1.00 94.56 88 LEU A N 1
ATOM 672 C CA . LEU A 1 88 ? 19.681 1.154 6.704 1.00 94.56 88 LEU A CA 1
ATOM 673 C C . LEU A 1 88 ? 21.210 1.232 6.816 1.00 94.56 88 LEU A C 1
ATOM 675 O O . LEU A 1 88 ? 21.917 0.614 6.021 1.00 94.56 88 LEU A O 1
ATOM 679 N N . GLY A 1 89 ? 21.724 1.952 7.814 1.00 96.62 89 GLY A N 1
ATOM 680 C CA . GLY A 1 89 ? 23.157 2.051 8.082 1.00 96.62 89 GLY A CA 1
ATOM 681 C C . GLY A 1 89 ? 23.780 0.693 8.402 1.00 96.62 89 GLY A C 1
ATOM 682 O O . GLY A 1 89 ? 24.821 0.351 7.842 1.00 96.62 89 GLY A O 1
ATOM 683 N N . LEU A 1 90 ? 23.116 -0.113 9.235 1.00 96.69 90 LEU A N 1
ATOM 684 C CA . LEU A 1 90 ? 23.547 -1.472 9.557 1.00 96.69 90 LEU A CA 1
ATOM 685 C C . LEU A 1 90 ? 23.535 -2.369 8.314 1.00 96.69 90 LEU A C 1
ATOM 687 O O . LEU A 1 90 ? 24.511 -3.074 8.066 1.00 96.69 90 LEU A O 1
ATOM 691 N N . ALA A 1 91 ? 22.470 -2.317 7.511 1.00 97.12 91 ALA A N 1
ATOM 692 C CA . ALA A 1 91 ? 22.371 -3.094 6.278 1.00 97.12 91 ALA A CA 1
ATOM 693 C C . ALA A 1 91 ? 23.499 -2.744 5.294 1.00 97.12 91 ALA A C 1
ATOM 695 O O . ALA A 1 91 ? 24.148 -3.640 4.752 1.00 9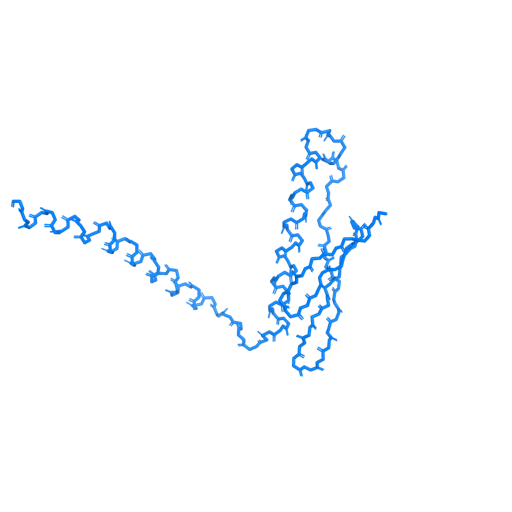7.12 91 ALA A O 1
ATOM 696 N N . LEU A 1 92 ? 23.784 -1.450 5.109 1.00 97.50 92 LEU A N 1
ATOM 697 C CA . LEU A 1 92 ? 24.896 -0.987 4.278 1.00 97.50 92 LEU A CA 1
ATOM 698 C C . LEU A 1 92 ? 26.246 -1.434 4.842 1.00 97.50 92 LEU A C 1
ATOM 700 O O . LEU A 1 92 ? 27.084 -1.911 4.082 1.00 97.50 92 LEU A O 1
ATOM 704 N N . LEU A 1 93 ? 26.453 -1.334 6.157 1.00 97.00 93 LEU A N 1
ATOM 705 C CA . LEU A 1 93 ? 27.682 -1.783 6.810 1.00 97.00 93 LEU A CA 1
ATOM 706 C C . LEU A 1 93 ? 27.906 -3.283 6.611 1.00 97.00 93 LEU A C 1
ATOM 708 O O . LEU A 1 93 ? 29.018 -3.688 6.282 1.00 97.00 93 LEU A O 1
ATOM 712 N N . VAL A 1 94 ? 26.867 -4.105 6.762 1.00 97.06 94 VAL A N 1
ATOM 713 C CA . VAL A 1 94 ? 26.952 -5.553 6.520 1.00 97.06 94 VAL A CA 1
ATOM 714 C C . VAL A 1 94 ? 27.260 -5.838 5.052 1.00 97.06 94 VAL A C 1
ATOM 716 O O . VAL A 1 94 ? 28.098 -6.689 4.759 1.00 97.06 94 VAL A O 1
ATOM 719 N N . LEU A 1 95 ? 26.641 -5.105 4.127 1.00 97.19 95 LEU A N 1
ATOM 720 C CA . LEU A 1 95 ? 26.865 -5.282 2.697 1.00 97.19 95 LEU A CA 1
ATOM 721 C C . L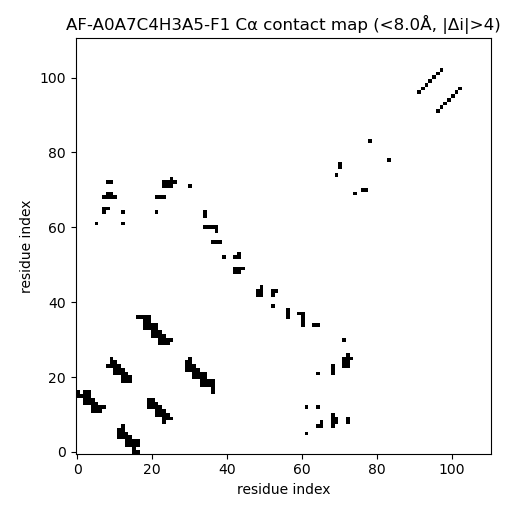EU A 1 95 ? 28.298 -4.895 2.294 1.00 97.19 95 LEU A C 1
ATOM 723 O O . LEU A 1 95 ? 29.045 -5.716 1.767 1.00 97.19 95 LEU A O 1
ATOM 727 N N . LEU A 1 96 ? 28.701 -3.656 2.572 1.00 96.81 96 LEU A N 1
ATOM 728 C CA . LEU A 1 96 ? 30.019 -3.120 2.223 1.00 96.81 96 LEU A CA 1
ATOM 729 C C . LEU A 1 96 ? 31.130 -3.824 3.007 1.00 96.81 96 LEU A C 1
ATOM 731 O O . LEU A 1 96 ? 32.155 -4.198 2.441 1.00 96.81 96 LEU A O 1
ATOM 735 N N . GLY A 1 97 ? 30.927 -4.028 4.305 1.00 95.69 97 GLY A N 1
ATOM 736 C CA . GLY A 1 97 ? 31.891 -4.672 5.187 1.00 95.69 97 GLY A CA 1
ATOM 737 C C . GLY A 1 97 ? 32.031 -6.160 4.892 1.00 95.69 97 GLY A C 1
ATOM 738 O O . GLY A 1 97 ? 33.135 -6.632 4.635 1.00 95.69 97 GLY A O 1
ATOM 739 N N . GLY A 1 98 ? 30.919 -6.894 4.895 1.00 94.69 98 GLY A N 1
ATOM 740 C CA . GLY A 1 98 ? 30.911 -8.351 4.774 1.00 94.69 98 GLY A CA 1
ATOM 741 C C . GLY A 1 98 ? 31.175 -8.861 3.360 1.00 94.69 98 GLY A C 1
ATOM 742 O O . GLY A 1 98 ? 31.910 -9.832 3.201 1.00 94.69 98 GLY A O 1
ATOM 743 N N . PHE A 1 99 ? 30.620 -8.215 2.330 1.00 95.19 99 PHE A N 1
ATOM 744 C CA . PHE A 1 99 ? 30.703 -8.726 0.955 1.00 95.19 99 PHE A CA 1
ATOM 745 C C . PHE A 1 99 ? 31.760 -8.045 0.086 1.00 95.19 99 PHE A C 1
ATOM 747 O O . PHE A 1 99 ? 32.111 -8.597 -0.953 1.00 95.19 99 PHE A O 1
ATOM 754 N N . ILE A 1 100 ? 32.281 -6.877 0.475 1.00 93.69 100 ILE A N 1
ATOM 755 C CA . ILE A 1 100 ? 33.301 -6.165 -0.315 1.00 93.69 100 ILE A CA 1
ATOM 756 C C . ILE A 1 100 ? 34.615 -6.074 0.457 1.00 93.69 100 ILE A C 1
ATOM 758 O O . ILE A 1 100 ? 35.624 -6.633 0.027 1.00 93.69 100 ILE A O 1
ATOM 762 N N . ALA A 1 101 ? 34.614 -5.402 1.609 1.00 94.56 101 ALA A N 1
ATOM 763 C CA . ALA A 1 101 ? 35.837 -5.136 2.359 1.00 94.56 101 ALA A CA 1
ATOM 764 C C . ALA A 1 101 ? 36.477 -6.423 2.904 1.00 94.56 101 ALA A C 1
ATOM 766 O O . ALA A 1 101 ? 37.690 -6.595 2.793 1.00 94.56 101 ALA A O 1
ATOM 767 N N . LEU A 1 102 ? 35.670 -7.341 3.445 1.00 93.88 102 LEU A N 1
ATOM 768 C CA . LEU A 1 102 ? 36.141 -8.613 3.992 1.00 93.88 102 LEU A CA 1
ATOM 769 C C . LEU A 1 102 ? 36.829 -9.501 2.933 1.00 93.88 102 LEU A C 1
ATOM 771 O O . LEU A 1 102 ? 37.987 -9.854 3.159 1.00 93.88 102 LEU A O 1
ATOM 775 N N . PRO A 1 103 ? 36.215 -9.851 1.780 1.00 93.38 103 PRO A N 1
ATOM 776 C CA . PRO A 1 103 ? 36.894 -10.672 0.777 1.00 93.38 103 PRO A CA 1
ATOM 777 C C . PRO A 1 103 ? 38.100 -9.967 0.154 1.00 93.38 103 PRO A C 1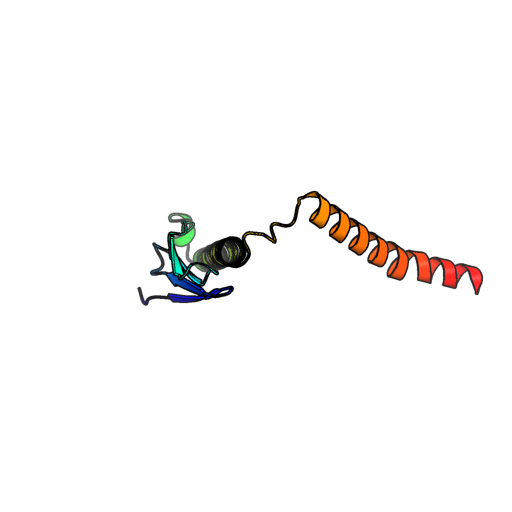
ATOM 779 O O . PRO A 1 103 ? 39.105 -10.627 -0.094 1.00 93.38 103 PRO A O 1
ATOM 782 N N . PHE A 1 104 ? 38.050 -8.644 -0.041 1.00 93.06 104 PHE A N 1
ATOM 783 C CA . PHE A 1 104 ? 39.207 -7.875 -0.509 1.00 93.06 104 PHE A CA 1
ATOM 784 C C . PHE A 1 104 ? 40.394 -7.994 0.456 1.00 93.06 104 PHE A C 1
ATOM 786 O O . PHE A 1 104 ? 41.511 -8.276 0.033 1.00 93.06 104 PHE A O 1
ATOM 793 N N . PHE A 1 105 ? 40.149 -7.833 1.758 1.00 93.25 105 PHE A N 1
ATOM 794 C CA . PHE A 1 105 ? 41.186 -7.934 2.782 1.00 93.25 105 PHE A CA 1
ATOM 795 C C . PHE A 1 105 ? 41.725 -9.358 2.956 1.00 93.25 105 PHE A C 1
ATOM 797 O O . PHE A 1 105 ? 42.920 -9.554 3.173 1.00 93.25 105 PHE A O 1
ATOM 804 N N . LEU A 1 106 ? 40.851 -10.364 2.871 1.00 94.00 10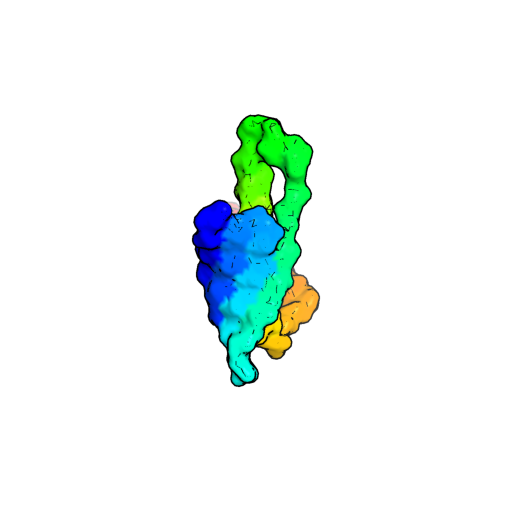6 LEU A N 1
ATOM 805 C CA . LEU A 1 106 ? 41.271 -11.763 2.911 1.00 94.00 106 LEU A CA 1
ATOM 806 C C . LEU A 1 106 ? 42.154 -12.089 1.704 1.00 94.00 106 LEU A C 1
ATOM 808 O O . LEU A 1 106 ? 43.243 -12.623 1.893 1.00 94.00 106 LEU A O 1
ATOM 812 N N . ALA A 1 107 ? 41.739 -11.687 0.500 1.00 91.81 107 ALA A N 1
ATOM 813 C CA . ALA A 1 107 ? 42.493 -11.919 -0.727 1.00 91.81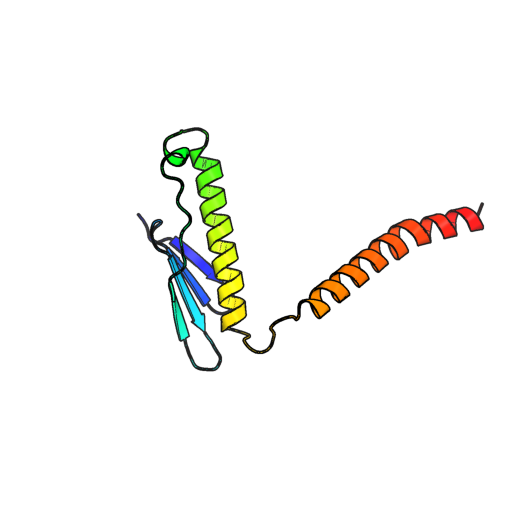 107 ALA A CA 1
ATOM 814 C C . ALA A 1 107 ? 43.887 -11.274 -0.699 1.00 91.81 107 ALA A C 1
ATOM 816 O O . ALA A 1 107 ? 44.848 -11.902 -1.136 1.00 91.81 107 ALA A O 1
ATOM 817 N N . THR A 1 108 ? 44.023 -10.059 -0.155 1.00 90.12 108 THR A N 1
ATOM 818 C CA . THR A 1 108 ? 45.323 -9.369 -0.074 1.00 90.12 108 THR A CA 1
ATOM 819 C C . THR A 1 108 ? 46.261 -9.927 0.994 1.00 90.12 108 THR A C 1
ATOM 821 O O . THR A 1 108 ? 47.464 -9.721 0.884 1.00 90.12 108 THR A O 1
ATOM 824 N N . ARG A 1 109 ? 45.760 -10.625 2.024 1.00 83.94 109 ARG A N 1
ATOM 825 C CA . ARG A 1 109 ? 46.606 -11.271 3.047 1.00 83.94 109 ARG A CA 1
ATOM 826 C C . ARG A 1 109 ? 47.045 -12.689 2.701 1.00 83.94 109 ARG A C 1
ATOM 828 O O . ARG A 1 109 ? 48.014 -13.164 3.285 1.00 83.94 109 ARG A O 1
ATOM 835 N N . THR A 1 110 ? 46.311 -13.379 1.835 1.00 77.44 110 THR A N 1
ATOM 836 C CA . THR A 1 110 ? 46.645 -14.744 1.397 1.00 77.44 110 THR A CA 1
ATOM 837 C C . THR A 1 110 ? 47.437 -14.796 0.087 1.00 77.44 110 THR A C 1
ATOM 839 O O . THR A 1 110 ? 47.700 -15.896 -0.394 1.00 77.44 110 THR A O 1
ATOM 842 N N . GLY A 1 111 ? 47.784 -13.642 -0.492 1.00 55.88 111 GLY A N 1
ATOM 843 C CA . GLY A 1 111 ? 48.614 -13.503 -1.696 1.00 55.88 111 GLY A CA 1
ATOM 844 C C . GLY A 1 111 ? 50.023 -13.009 -1.404 1.00 55.88 111 GLY A C 1
ATOM 845 O O . GLY A 1 111 ? 50.222 -12.385 -0.338 1.00 55.88 111 GLY A O 1
#

Sequence (111 aa):
MPLGGQAVIEGVLLTDGQRATVAVQTPKGIVVEPLAVPRFPRLERIPFLRGPVKLYQLLSLGWAALERSAALAFPEERSSSWDFLLALGLALLVLLGGFIALPFFLATRTG

Radius of gyration: 21.45 Å; Cα contacts (8 Å, |Δi|>4): 126; chains: 1; bounding box: 66×26×45 Å

Foldseek 3Di:
DPWDWDDEQQWIWIDPQQWIWIWHQAPVGIDIGTDHQDDDPPQCVDVVSVVVVVVCRVVVRRVVNRVVRCCRHCVPPPQDPVNVVVVVVVVVCCCCVVVPVVVVVVVVVVD

Solvent-accessible surface area (backbone atoms only — not comparable to full-atom values): 6235 Å² total; per-residue (Å²): 116,77,75,44,75,45,85,41,50,63,33,39,36,41,29,54,88,74,50,32,35,36,38,26,47,30,98,92,46,78,47,76,48,80,46,85,59,75,81,54,78,77,50,57,71,37,80,84,44,28,57,62,52,51,50,48,38,53,51,54,41,50,48,53,46,37,56,50,21,44,52,56,49,40,68,85,70,67,76,47,76,62,55,54,52,51,52,51,51,49,51,48,47,49,47,50,42,61,70,44,51,44,54,54,53,52,54,64,68,77,100

Nearest PDB structures (foldseek):
  1jy4-assembly1_B  TM=7.524E-01  e=4.192E+00  unclassified
  6ck1-assembly1_C  TM=7.547E-01  e=5.772E+00  Paracoccus denitrificans PD1222
  8gm7-assembly2_B  TM=5.248E-01  e=2.857E+00  Thermococcus kodakarensis
  6cmk-assembly1_B  TM=6.244E-01  e=4.469E+00  Citrobacter koseri ATCC BAA-895
  6rlw-assembly1_AAA  TM=3.777E-01  e=1.946E+00  Homo sapiens